Protein AF-A0A075I246-F1 (afdb_monomer_lite)

Secondary structure (DSSP, 8-state):
-GGGTHHHH--SHHHHHHHHHHHHHHHHHHHHHHHHHTTS-HHHHHHHHHHHHHHHHHHHHHHHHHHHHTTSS--

Foldseek 3Di:
DQLCVLVVVDDDDVSVVVSLVRQLVVQLVVQLVVCVVVVHDSNVSSCVRSVVSVVVVVVVVVVVVVCCVVVVDPD

Radius of gyration: 15.25 Å; chains: 1; bounding box: 38×24×36 Å

Sequence (75 aa):
MLPIIPFFFGSGYSALAMAVGISITASFIVGAIKSRMAETGIVKGGLEMAGLGTGVALIGFGIGSELANLGIINI

Organism: NCBI:txid1456363

Structure (mmCIF, N/CA/C/O backbone):
data_AF-A0A075I246-F1
#
_entry.id   AF-A0A075I246-F1
#
loop_
_atom_site.group_PDB
_atom_site.id
_atom_site.type_symbol
_atom_site.label_atom_id
_atom_site.label_alt_id
_atom_site.label_comp_id
_atom_site.label_asym_id
_atom_site.label_entity_id
_atom_site.label_seq_id
_atom_site.pdbx_PDB_ins_code
_atom_site.Cartn_x
_atom_site.Cartn_y
_atom_site.Cartn_z
_atom_site.occupancy
_atom_site.B_iso_or_equiv
_atom_site.auth_seq_id
_atom_site.auth_comp_id
_atom_site.auth_asym_id
_atom_site.auth_atom_id
_atom_site.pdbx_PDB_model_num
ATOM 1 N N . MET A 1 1 ? 4.442 -10.667 3.840 1.00 56.34 1 MET A N 1
ATOM 2 C CA . MET A 1 1 ? 4.391 -11.727 2.807 1.00 56.34 1 MET A CA 1
ATOM 3 C C . MET A 1 1 ? 3.230 -11.571 1.831 1.00 56.34 1 MET A C 1
ATOM 5 O O . MET A 1 1 ? 3.431 -11.845 0.663 1.00 56.34 1 MET A O 1
ATOM 9 N N . LEU A 1 2 ? 2.051 -11.081 2.238 1.00 63.97 2 LEU A N 1
ATOM 10 C CA . LEU A 1 2 ? 0.904 -10.910 1.327 1.00 63.97 2 LEU A CA 1
ATOM 11 C C . LEU A 1 2 ? 1.189 -10.170 -0.010 1.00 63.97 2 LEU A C 1
ATOM 13 O O . LEU A 1 2 ? 0.690 -10.626 -1.034 1.00 63.97 2 LEU A O 1
ATOM 17 N N . PRO A 1 3 ? 2.011 -9.097 -0.054 1.00 66.62 3 PRO A N 1
ATOM 18 C CA . PRO A 1 3 ? 2.249 -8.341 -1.291 1.00 66.62 3 PRO A CA 1
ATOM 19 C C . PRO A 1 3 ? 3.056 -9.093 -2.351 1.00 66.62 3 PRO A C 1
ATOM 21 O O . PRO A 1 3 ? 3.065 -8.684 -3.505 1.00 66.62 3 PRO A O 1
ATOM 24 N N . ILE A 1 4 ? 3.762 -10.162 -1.972 1.00 73.31 4 ILE A N 1
ATOM 25 C CA . ILE A 1 4 ? 4.646 -10.880 -2.894 1.00 73.31 4 ILE A CA 1
ATOM 26 C C . ILE A 1 4 ? 3.880 -11.919 -3.714 1.00 73.31 4 ILE A C 1
ATOM 28 O O . ILE A 1 4 ? 4.333 -12.299 -4.783 1.00 73.31 4 ILE A O 1
ATOM 32 N N . ILE A 1 5 ? 2.698 -12.340 -3.247 1.00 78.38 5 ILE A N 1
ATOM 33 C CA . ILE A 1 5 ? 1.883 -13.397 -3.863 1.00 78.38 5 ILE A CA 1
ATOM 34 C C . ILE A 1 5 ? 1.568 -13.116 -5.346 1.00 78.38 5 ILE A C 1
ATOM 36 O O . ILE A 1 5 ? 1.734 -14.032 -6.146 1.00 78.38 5 ILE A O 1
ATOM 40 N N . PRO A 1 6 ? 1.193 -11.895 -5.777 1.00 72.50 6 PRO A N 1
ATOM 41 C CA . PRO A 1 6 ? 0.926 -11.614 -7.192 1.00 72.50 6 PRO A CA 1
ATOM 42 C C . PRO A 1 6 ? 2.124 -11.866 -8.108 1.00 72.50 6 PRO A C 1
ATOM 44 O O . PRO A 1 6 ? 1.940 -12.272 -9.251 1.00 72.50 6 PRO A O 1
ATOM 47 N N . PHE A 1 7 ? 3.346 -11.688 -7.599 1.00 73.81 7 PHE A N 1
ATOM 48 C CA . PHE A 1 7 ? 4.572 -11.934 -8.358 1.00 73.81 7 PHE A CA 1
ATOM 49 C C . PHE A 1 7 ? 4.857 -13.423 -8.594 1.00 73.81 7 PHE A C 1
ATOM 51 O O . PHE A 1 7 ? 5.663 -13.754 -9.457 1.00 73.81 7 PHE A O 1
ATOM 58 N N . PHE A 1 8 ? 4.185 -14.332 -7.876 1.00 78.00 8 PHE A N 1
ATOM 59 C CA . PHE A 1 8 ? 4.273 -15.774 -8.143 1.00 78.00 8 PHE A CA 1
ATOM 60 C C . PHE A 1 8 ? 3.426 -16.196 -9.352 1.00 78.00 8 PHE A C 1
ATOM 62 O O . PHE A 1 8 ? 3.673 -17.254 -9.923 1.00 78.00 8 PHE A O 1
ATOM 69 N N . PHE A 1 9 ? 2.440 -15.383 -9.749 1.00 75.50 9 PHE A N 1
ATOM 70 C CA . PHE A 1 9 ? 1.479 -15.707 -10.811 1.00 75.50 9 PHE A CA 1
ATOM 71 C C . PHE A 1 9 ? 1.563 -14.769 -12.023 1.00 75.50 9 PHE A C 1
ATOM 73 O O . PHE A 1 9 ? 0.866 -14.980 -13.013 1.00 75.50 9 PHE A O 1
ATOM 80 N N . GLY A 1 10 ? 2.413 -13.743 -11.974 1.00 69.62 10 GLY A N 1
ATOM 81 C CA . GLY A 1 10 ? 2.619 -12.806 -13.071 1.00 69.62 10 GLY A CA 1
ATOM 82 C C . GLY A 1 10 ? 3.877 -11.966 -12.877 1.00 69.62 10 GLY A C 1
ATOM 83 O O . GLY A 1 10 ? 4.418 -11.873 -11.779 1.00 69.62 10 GLY A O 1
ATOM 84 N N . SER A 1 11 ? 4.340 -11.337 -13.954 1.00 76.19 11 SER A N 1
ATOM 85 C CA . SER A 1 11 ? 5.515 -10.464 -13.957 1.00 76.19 11 SER A CA 1
ATOM 86 C C . SER A 1 11 ? 5.207 -9.126 -14.634 1.00 76.19 11 SER A C 1
ATOM 88 O O . SER A 1 11 ? 4.258 -8.995 -15.407 1.00 76.19 11 SER A O 1
ATOM 90 N N . GLY A 1 12 ? 6.006 -8.106 -14.317 1.00 75.12 12 GLY A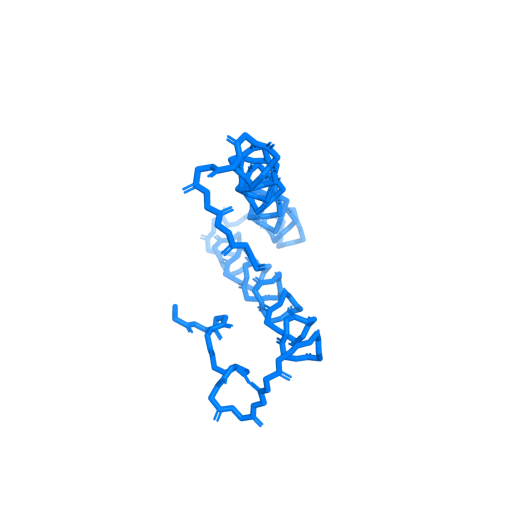 N 1
ATOM 91 C CA . GLY A 1 12 ? 5.866 -6.766 -14.887 1.00 75.12 12 GLY A CA 1
ATOM 92 C C . GLY A 1 12 ? 4.818 -5.887 -14.193 1.00 75.12 12 GLY A C 1
ATOM 93 O O . GLY A 1 12 ? 4.470 -6.082 -13.028 1.00 75.12 12 GLY A O 1
ATOM 94 N N . TYR A 1 13 ? 4.335 -4.874 -14.917 1.00 77.31 13 TYR A N 1
ATOM 95 C CA . TYR A 1 13 ? 3.541 -3.767 -14.362 1.00 77.31 13 TYR A CA 1
ATOM 96 C C . TYR A 1 13 ? 2.174 -4.197 -13.795 1.00 77.31 13 TYR A C 1
ATOM 98 O O . TYR A 1 13 ? 1.673 -3.594 -12.846 1.00 77.31 13 TYR A O 1
ATOM 106 N N . SER A 1 14 ? 1.578 -5.264 -14.339 1.00 79.31 14 SER A N 1
ATOM 107 C CA . SER A 1 14 ? 0.286 -5.798 -13.885 1.00 79.31 14 SER A CA 1
ATOM 108 C C . SER A 1 14 ? 0.376 -6.456 -12.504 1.00 79.31 14 SER A C 1
ATOM 110 O O . SER A 1 14 ? -0.475 -6.211 -11.645 1.00 79.31 14 SER A O 1
ATOM 112 N N . ALA A 1 15 ? 1.431 -7.238 -12.256 1.00 79.25 15 ALA A N 1
ATOM 113 C CA . ALA A 1 15 ? 1.701 -7.847 -10.955 1.00 79.25 15 ALA A CA 1
ATOM 114 C C . ALA A 1 15 ? 2.013 -6.781 -9.894 1.00 79.25 15 ALA A C 1
ATOM 116 O O . ALA A 1 15 ? 1.565 -6.892 -8.754 1.00 79.25 15 ALA A O 1
ATOM 117 N N . LEU A 1 16 ? 2.703 -5.710 -10.297 1.00 81.19 16 LEU A N 1
ATOM 118 C CA . LEU A 1 16 ? 3.028 -4.561 -9.453 1.00 81.19 16 LEU A CA 1
ATOM 119 C C . LEU A 1 16 ? 1.759 -3.828 -8.986 1.00 81.19 16 LEU A C 1
ATOM 121 O O . LEU A 1 16 ? 1.580 -3.608 -7.789 1.00 81.19 16 LEU A O 1
ATOM 125 N N . ALA A 1 17 ? 0.833 -3.531 -9.903 1.00 80.56 17 ALA A N 1
ATOM 126 C CA . ALA A 1 17 ? -0.442 -2.894 -9.566 1.00 80.56 17 ALA A CA 1
ATOM 127 C C . ALA A 1 17 ? -1.295 -3.759 -8.617 1.00 80.56 17 ALA A C 1
ATOM 129 O O . ALA A 1 17 ? -1.847 -3.253 -7.636 1.00 80.56 17 ALA A O 1
ATOM 130 N N . MET A 1 18 ? -1.355 -5.075 -8.858 1.00 82.44 18 MET A N 1
ATOM 131 C CA . MET A 1 18 ? -2.049 -6.010 -7.964 1.00 82.44 18 MET A CA 1
ATOM 132 C C . MET A 1 18 ? -1.386 -6.101 -6.584 1.00 82.44 18 MET A C 1
ATOM 134 O O . MET A 1 18 ? -2.084 -6.098 -5.569 1.00 82.44 18 MET A O 1
ATOM 138 N N . ALA A 1 19 ? -0.053 -6.129 -6.521 1.00 82.12 19 ALA A N 1
ATOM 139 C CA . ALA A 1 19 ? 0.694 -6.144 -5.264 1.00 82.12 19 ALA A CA 1
ATOM 140 C C . ALA A 1 19 ? 0.434 -4.886 -4.427 1.00 82.12 19 ALA A C 1
ATOM 142 O O . ALA A 1 19 ? 0.189 -4.992 -3.223 1.00 82.12 19 ALA A O 1
ATOM 143 N N . VAL A 1 20 ? 0.409 -3.711 -5.063 1.00 82.81 20 VAL A N 1
ATOM 144 C CA . VAL A 1 20 ? 0.067 -2.445 -4.401 1.00 82.81 20 VAL A CA 1
ATOM 145 C C . VAL A 1 20 ? -1.364 -2.485 -3.860 1.00 82.81 20 VAL A C 1
ATOM 147 O O . VAL A 1 20 ? -1.575 -2.207 -2.678 1.00 82.81 20 VAL A O 1
ATOM 150 N N . GLY A 1 21 ? -2.338 -2.902 -4.675 1.00 85.38 21 GLY A N 1
ATOM 151 C CA . GLY A 1 21 ? -3.741 -3.008 -4.258 1.00 85.38 21 GLY A CA 1
ATOM 152 C C . GLY A 1 21 ? -3.943 -3.936 -3.055 1.00 85.38 21 GLY A 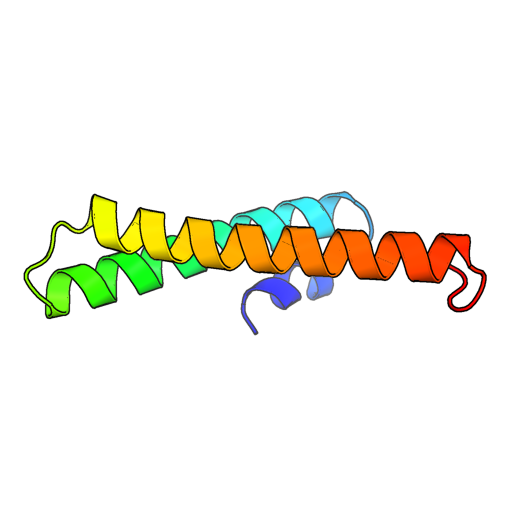C 1
ATOM 153 O O . GLY A 1 21 ? -4.600 -3.567 -2.076 1.00 85.38 21 GLY A O 1
ATOM 154 N N . ILE A 1 22 ? -3.322 -5.118 -3.084 1.00 86.00 22 ILE A N 1
ATOM 155 C CA . ILE A 1 22 ? -3.369 -6.086 -1.979 1.00 86.00 22 ILE A CA 1
ATOM 156 C C . ILE A 1 22 ? -2.675 -5.530 -0.734 1.00 86.00 22 ILE A C 1
ATOM 158 O O . ILE A 1 22 ? -3.194 -5.694 0.368 1.00 86.00 22 ILE A O 1
ATOM 162 N N . SER A 1 23 ? -1.540 -4.844 -0.884 1.00 84.12 23 SER A N 1
ATOM 163 C CA . SER A 1 23 ? -0.815 -4.267 0.250 1.00 84.12 23 SER A CA 1
ATOM 164 C C . SER A 1 23 ? -1.626 -3.175 0.951 1.00 84.12 23 SER A C 1
ATOM 166 O O . SER A 1 23 ? -1.717 -3.176 2.178 1.00 84.12 23 SER A O 1
ATOM 168 N N . ILE A 1 24 ? -2.261 -2.275 0.195 1.00 85.38 24 ILE A N 1
ATOM 169 C CA . ILE A 1 24 ? -3.105 -1.210 0.761 1.00 85.38 24 ILE A CA 1
ATOM 170 C C . ILE A 1 24 ? -4.326 -1.816 1.460 1.00 85.38 24 ILE A C 1
ATOM 172 O O . ILE A 1 24 ? -4.624 -1.468 2.605 1.00 85.38 24 ILE A O 1
ATOM 176 N N . THR A 1 25 ? -4.997 -2.768 0.808 1.00 85.69 25 THR A N 1
ATOM 177 C CA . THR A 1 25 ? -6.197 -3.419 1.355 1.00 85.69 25 THR A CA 1
ATOM 178 C C . THR A 1 25 ? -5.872 -4.213 2.621 1.00 85.69 25 T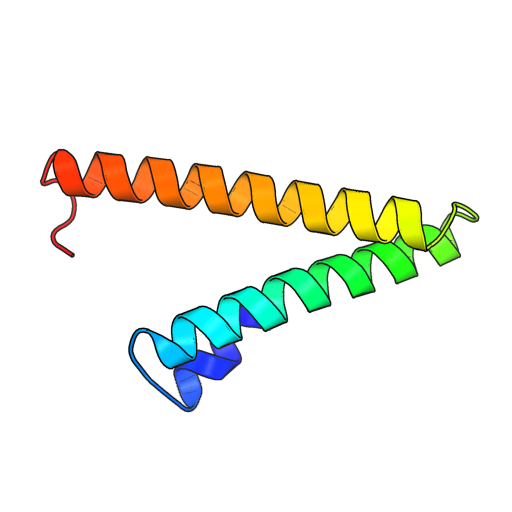HR A C 1
ATOM 180 O O . THR A 1 25 ? -6.596 -4.128 3.610 1.00 85.69 25 THR A O 1
ATOM 183 N N . ALA A 1 26 ? -4.752 -4.937 2.639 1.00 84.94 26 ALA A N 1
ATOM 184 C CA . ALA A 1 26 ? -4.306 -5.681 3.810 1.00 84.94 26 ALA A CA 1
ATOM 185 C C . ALA A 1 26 ? -3.978 -4.757 4.989 1.00 84.94 26 ALA A C 1
ATOM 187 O O . ALA A 1 26 ? -4.435 -5.012 6.103 1.00 84.94 26 ALA A O 1
ATOM 188 N N . SER A 1 27 ? -3.249 -3.662 4.752 1.00 82.62 27 SER A N 1
ATOM 189 C CA . SER A 1 27 ? -2.950 -2.667 5.791 1.00 82.62 27 SER A CA 1
ATOM 190 C C . SER A 1 27 ? -4.219 -2.025 6.344 1.00 82.62 27 SER A C 1
ATOM 192 O O . SER A 1 27 ? -4.346 -1.866 7.559 1.00 82.62 27 SER A O 1
ATOM 194 N N . PHE A 1 28 ? -5.193 -1.730 5.479 1.00 82.56 28 PHE A N 1
ATOM 195 C CA . PHE A 1 28 ? -6.490 -1.213 5.903 1.00 82.56 28 PHE A CA 1
ATOM 196 C C . PHE A 1 28 ? -7.251 -2.221 6.772 1.00 82.56 28 PHE A C 1
ATOM 198 O O . PHE A 1 28 ? -7.751 -1.849 7.829 1.00 82.56 28 PHE A O 1
ATOM 205 N N . ILE A 1 29 ? -7.305 -3.499 6.378 1.00 85.00 29 ILE A N 1
ATOM 206 C CA . ILE A 1 29 ? -7.984 -4.556 7.147 1.00 85.00 29 ILE A CA 1
ATOM 207 C C . ILE A 1 29 ? -7.317 -4.749 8.513 1.00 85.00 29 ILE A C 1
ATOM 209 O O . ILE A 1 29 ? -8.006 -4.790 9.531 1.00 85.00 29 ILE A O 1
ATOM 213 N N . VAL A 1 30 ? -5.986 -4.818 8.564 1.00 84.06 30 VAL A N 1
ATOM 214 C CA . VAL A 1 30 ? -5.243 -4.948 9.828 1.00 84.06 30 VAL A CA 1
ATOM 215 C C . VAL A 1 30 ? -5.474 -3.726 10.723 1.00 84.06 30 VAL A C 1
ATOM 217 O O . VAL A 1 30 ? -5.726 -3.881 11.919 1.00 84.06 30 VAL A O 1
ATOM 220 N N . GLY A 1 31 ? -5.460 -2.519 10.148 1.00 80.25 31 GLY A N 1
ATOM 221 C CA . GLY A 1 31 ? -5.785 -1.277 10.852 1.00 80.25 31 GLY A CA 1
ATOM 222 C C . GLY A 1 31 ? -7.217 -1.252 11.387 1.00 80.25 31 GLY A C 1
ATOM 223 O O . GLY A 1 31 ? -7.436 -0.927 12.552 1.00 80.25 31 GLY A O 1
ATOM 224 N N . ALA A 1 32 ? -8.184 -1.677 10.577 1.00 79.69 32 ALA A N 1
ATOM 225 C CA . ALA A 1 32 ? -9.596 -1.762 10.935 1.00 79.69 32 ALA A CA 1
ATOM 226 C C . ALA A 1 32 ? -9.845 -2.772 12.069 1.00 79.69 32 ALA A C 1
ATOM 228 O O . ALA A 1 32 ? -10.579 -2.471 13.013 1.00 79.69 32 ALA A O 1
ATOM 229 N N . ILE A 1 33 ? -9.203 -3.945 12.022 1.00 82.06 33 ILE A N 1
ATOM 230 C CA . ILE A 1 33 ? -9.291 -4.966 13.079 1.00 82.06 33 ILE A CA 1
ATOM 231 C C . ILE A 1 33 ? -8.673 -4.442 14.378 1.00 82.06 33 ILE A C 1
ATOM 2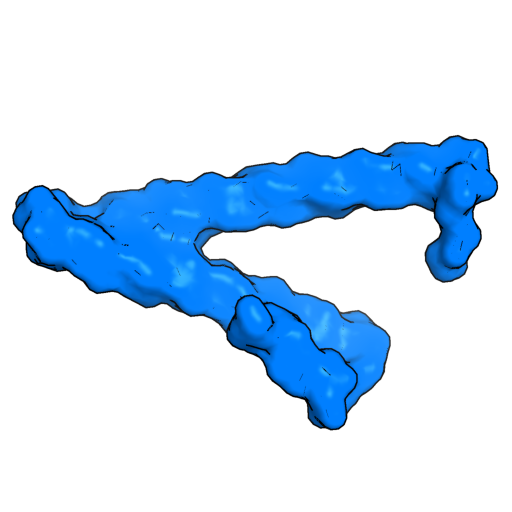33 O O . ILE A 1 33 ? -9.314 -4.498 15.427 1.00 82.06 33 ILE A O 1
ATOM 237 N N . LYS A 1 34 ? -7.463 -3.873 14.313 1.00 78.38 34 LYS A N 1
ATOM 238 C CA . LYS A 1 34 ? -6.799 -3.285 15.485 1.00 78.38 34 LYS A CA 1
ATOM 239 C C . LYS A 1 34 ? -7.637 -2.157 16.096 1.00 78.38 34 LYS A C 1
ATOM 241 O O . LYS A 1 34 ? -7.737 -2.056 17.313 1.00 78.38 34 LYS A O 1
ATOM 246 N N . SER A 1 35 ? -8.274 -1.343 15.259 1.00 70.31 35 SER A N 1
ATOM 247 C CA . SER A 1 35 ? -9.142 -0.250 15.698 1.00 70.31 35 SER A CA 1
ATOM 248 C C . SER A 1 35 ? -10.411 -0.752 16.385 1.00 70.31 35 SER A C 1
ATOM 250 O O . SER A 1 35 ? -10.755 -0.233 17.446 1.00 70.31 35 SER A O 1
ATOM 252 N N . ARG A 1 36 ? -11.033 -1.829 15.866 1.00 75.88 36 ARG A N 1
ATOM 253 C CA . ARG A 1 36 ? -12.136 -2.530 16.552 1.00 75.88 36 ARG A CA 1
ATOM 254 C C . ARG A 1 36 ? -11.734 -3.032 17.933 1.00 75.88 36 ARG A C 1
ATOM 256 O O . ARG A 1 36 ? -12.518 -2.896 18.861 1.00 75.88 36 ARG A O 1
ATOM 263 N N . MET A 1 37 ? -10.543 -3.619 18.061 1.00 74.62 37 MET A N 1
ATOM 264 C CA . MET A 1 37 ? -10.037 -4.125 19.344 1.00 74.62 37 MET A CA 1
ATOM 265 C C . MET A 1 37 ? -9.740 -3.003 20.345 1.00 74.62 37 MET A C 1
ATOM 267 O O . MET A 1 37 ? -9.787 -3.235 21.545 1.00 74.62 37 MET A O 1
ATOM 271 N N . ALA A 1 38 ? -9.439 -1.800 19.854 1.00 74.50 38 ALA A N 1
ATOM 272 C CA . ALA A 1 38 ? -9.139 -0.626 20.665 1.00 74.50 38 ALA A CA 1
ATOM 273 C C . ALA A 1 38 ? -10.366 0.269 20.940 1.00 74.50 38 ALA A C 1
ATOM 275 O O . ALA A 1 38 ? -10.176 1.401 21.372 1.00 74.50 38 ALA A O 1
ATOM 276 N N . GLU A 1 39 ? -11.594 -0.176 20.622 1.00 67.06 39 GLU A N 1
ATOM 277 C CA . GLU A 1 39 ? -12.838 0.627 20.701 1.00 67.06 39 GLU A CA 1
ATOM 278 C C . GLU A 1 39 ? -12.754 1.999 20.000 1.00 67.06 39 GLU A C 1
ATOM 280 O O . GLU A 1 39 ? -13.496 2.936 20.290 1.00 67.06 39 GLU A O 1
ATOM 285 N N . THR A 1 40 ? -11.861 2.124 19.020 1.00 64.88 40 THR A N 1
ATOM 286 C CA . THR A 1 40 ? -11.725 3.326 18.194 1.00 64.88 40 THR A CA 1
ATOM 287 C C . THR A 1 40 ? -12.469 3.131 16.875 1.00 64.88 40 THR A C 1
ATOM 289 O O . THR A 1 40 ? -12.737 2.010 16.442 1.00 64.88 40 THR A O 1
ATOM 292 N N . GLY A 1 41 ? -12.849 4.233 16.223 1.00 75.38 41 GLY A N 1
ATOM 293 C CA . GLY A 1 41 ? -13.582 4.172 14.960 1.00 75.38 41 GLY A CA 1
ATOM 294 C C . GLY A 1 41 ? -12.821 3.381 13.891 1.00 75.38 41 GLY A C 1
ATOM 295 O O . GLY A 1 41 ? -11.773 3.822 13.430 1.00 75.38 41 GLY A O 1
ATOM 296 N N . ILE A 1 42 ? -13.404 2.262 13.449 1.00 75.25 42 ILE A N 1
ATOM 297 C CA . ILE A 1 42 ? -12.842 1.286 12.491 1.00 75.25 42 ILE A CA 1
ATOM 298 C C . ILE A 1 42 ? -12.267 1.955 11.240 1.00 75.25 42 ILE A C 1
ATOM 300 O O . ILE A 1 42 ? -11.184 1.609 10.773 1.00 75.25 42 ILE A O 1
ATOM 304 N N . VAL A 1 43 ? -12.999 2.936 10.710 1.00 76.75 43 VAL A N 1
ATOM 305 C CA . VAL A 1 43 ? -12.608 3.694 9.517 1.00 76.75 43 VAL A CA 1
ATOM 306 C C . VAL A 1 43 ? -11.362 4.533 9.789 1.00 76.75 43 VAL A C 1
ATOM 308 O O . VAL A 1 43 ? -10.476 4.598 8.945 1.00 76.75 43 VAL A O 1
ATOM 311 N N . LYS A 1 44 ? -11.264 5.137 10.978 1.00 79.19 44 LYS A N 1
ATOM 312 C CA . LYS A 1 44 ? -10.140 5.992 11.360 1.00 79.19 44 LYS A CA 1
ATOM 313 C C . LYS A 1 44 ? -8.866 5.171 11.534 1.00 79.19 44 LYS A C 1
ATOM 315 O O . LYS A 1 44 ? -7.856 5.511 10.931 1.00 79.19 44 LYS A O 1
ATOM 320 N N . GLY A 1 45 ? -8.927 4.052 12.256 1.00 80.31 45 GLY A N 1
ATOM 321 C CA . GLY A 1 45 ? -7.747 3.202 12.426 1.00 80.31 45 GLY A CA 1
ATOM 322 C C . GLY A 1 45 ? -7.345 2.449 11.154 1.00 80.31 45 GLY A C 1
ATOM 323 O O . GLY A 1 45 ? -6.155 2.274 10.906 1.00 80.31 45 GLY A O 1
ATOM 324 N N . GLY A 1 46 ? -8.302 2.068 10.298 1.00 79.88 46 GLY A N 1
ATOM 325 C CA . GLY A 1 46 ? -8.006 1.545 8.959 1.00 79.88 46 GLY A CA 1
ATOM 326 C C . GLY A 1 46 ? -7.304 2.577 8.070 1.00 79.88 46 GLY A C 1
ATOM 327 O O . GLY A 1 46 ? -6.294 2.262 7.439 1.00 79.88 46 GLY A O 1
ATOM 328 N N . LEU A 1 47 ? -7.797 3.820 8.059 1.00 82.81 47 LEU A N 1
ATOM 329 C CA . LE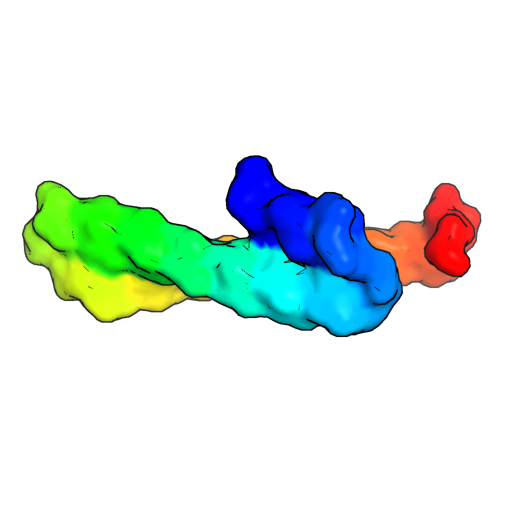U A 1 47 ? -7.240 4.907 7.252 1.00 82.81 47 LEU A CA 1
ATOM 330 C C . LEU A 1 47 ? -5.866 5.369 7.758 1.00 82.81 47 LEU A C 1
ATOM 332 O O . LEU A 1 47 ? -4.974 5.591 6.945 1.00 82.81 47 LEU A O 1
ATOM 336 N N . GLU A 1 48 ? -5.663 5.455 9.075 1.00 83.38 48 GLU A N 1
ATOM 337 C CA . GLU A 1 48 ? -4.355 5.756 9.673 1.00 83.38 48 GLU A CA 1
ATOM 338 C C . GLU A 1 48 ? -3.312 4.709 9.266 1.00 83.38 48 GLU A C 1
ATOM 340 O O . GLU A 1 48 ? -2.214 5.058 8.835 1.00 83.38 48 GLU A O 1
ATOM 345 N N . MET A 1 49 ? -3.662 3.421 9.322 1.00 84.00 49 MET A N 1
ATOM 346 C CA . MET A 1 49 ? -2.724 2.349 8.980 1.00 84.00 49 MET A CA 1
ATOM 347 C C . MET A 1 49 ? -2.449 2.256 7.470 1.00 84.00 49 MET A C 1
ATOM 349 O O . MET A 1 49 ? -1.302 2.082 7.057 1.00 84.00 49 MET A O 1
ATOM 353 N N . ALA A 1 50 ? -3.470 2.431 6.627 1.00 84.06 50 ALA A N 1
ATOM 354 C CA . ALA A 1 50 ? -3.288 2.510 5.177 1.00 84.06 50 ALA A CA 1
ATOM 355 C C . ALA A 1 50 ? -2.460 3.741 4.769 1.00 84.06 50 ALA A C 1
ATOM 357 O O . ALA A 1 50 ? -1.595 3.642 3.896 1.00 84.06 50 ALA A O 1
ATOM 358 N N . GLY A 1 51 ? -2.680 4.882 5.430 1.00 86.81 51 GLY A N 1
ATOM 359 C CA . GLY A 1 51 ? -1.926 6.115 5.218 1.00 86.81 51 GLY A CA 1
ATOM 360 C C . GLY A 1 51 ? -0.455 5.971 5.602 1.00 86.81 51 GLY A C 1
ATOM 361 O O . GLY A 1 51 ? 0.415 6.297 4.797 1.00 86.81 51 GLY A O 1
ATOM 362 N N . LEU A 1 52 ? -0.164 5.401 6.775 1.00 88.44 52 LEU A N 1
ATOM 363 C CA . LEU A 1 52 ? 1.209 5.109 7.203 1.00 88.44 52 LEU A CA 1
ATOM 364 C C . LEU A 1 52 ? 1.913 4.149 6.232 1.00 88.44 52 LEU A C 1
ATOM 366 O O . LEU A 1 52 ? 3.036 4.421 5.808 1.00 88.44 52 LEU A O 1
ATOM 370 N N . GLY A 1 53 ? 1.244 3.065 5.821 1.00 84.19 53 GLY A N 1
ATOM 371 C CA . GLY A 1 53 ? 1.796 2.111 4.854 1.00 84.19 53 GLY A CA 1
ATOM 372 C C . GLY A 1 53 ? 2.070 2.733 3.480 1.00 84.19 53 GLY A C 1
ATOM 373 O O . GLY A 1 53 ? 3.117 2.481 2.885 1.00 84.19 53 GLY A O 1
ATOM 374 N N . THR A 1 54 ? 1.170 3.596 3.003 1.00 86.56 54 THR A N 1
ATOM 375 C CA . THR A 1 54 ? 1.344 4.331 1.739 1.00 86.56 54 THR A CA 1
ATOM 376 C C . THR A 1 54 ? 2.480 5.350 1.840 1.00 86.56 54 THR A C 1
ATOM 378 O O . THR A 1 54 ? 3.295 5.447 0.926 1.00 86.56 54 THR A O 1
ATOM 381 N N . GLY A 1 55 ? 2.595 6.065 2.962 1.00 88.88 55 GLY A N 1
ATOM 382 C CA . GLY A 1 55 ? 3.677 7.025 3.195 1.00 88.88 55 GLY A CA 1
ATOM 383 C C . GLY A 1 55 ? 5.058 6.369 3.167 1.00 88.88 55 GLY A C 1
ATOM 384 O O . GLY A 1 55 ? 5.957 6.850 2.480 1.00 88.88 55 GLY A O 1
ATOM 385 N N . VAL A 1 56 ? 5.215 5.224 3.836 1.00 88.06 56 VAL A N 1
ATOM 386 C CA . VAL A 1 56 ? 6.472 4.456 3.805 1.00 88.06 56 VAL A CA 1
ATOM 387 C C . VAL A 1 56 ? 6.776 3.946 2.391 1.00 88.06 56 VAL A C 1
ATOM 389 O O . VAL A 1 56 ? 7.927 4.003 1.961 1.00 88.06 56 VAL A O 1
ATOM 392 N N . ALA A 1 57 ? 5.762 3.503 1.641 1.00 86.19 57 ALA A N 1
ATOM 393 C CA . ALA A 1 5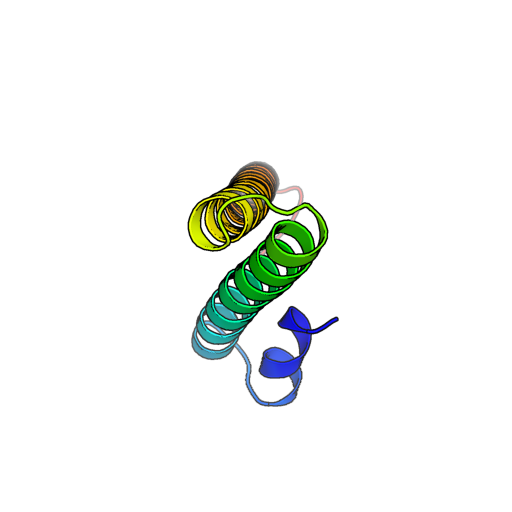7 ? 5.936 3.064 0.255 1.00 86.19 57 ALA A CA 1
ATOM 394 C C . ALA A 1 57 ? 6.400 4.202 -0.673 1.00 86.19 57 ALA A C 1
ATOM 396 O O . ALA A 1 57 ? 7.290 3.988 -1.493 1.00 86.19 57 ALA A O 1
ATOM 397 N N . LEU A 1 58 ? 5.854 5.413 -0.516 1.00 89.06 58 LEU A N 1
ATOM 398 C CA . LEU A 1 58 ? 6.278 6.591 -1.281 1.00 89.06 58 LEU A CA 1
ATOM 399 C C . LEU A 1 58 ? 7.722 6.990 -0.967 1.00 89.06 58 LEU A C 1
ATOM 401 O O . LEU A 1 58 ? 8.485 7.279 -1.886 1.00 89.06 58 LEU A O 1
ATOM 405 N N . ILE A 1 59 ? 8.115 6.964 0.309 1.00 92.25 59 ILE A N 1
ATOM 406 C CA . ILE A 1 59 ? 9.501 7.244 0.712 1.00 92.25 59 ILE A CA 1
ATOM 407 C C . ILE A 1 59 ? 10.447 6.187 0.130 1.00 92.25 59 ILE A C 1
ATOM 409 O O . ILE A 1 59 ? 11.465 6.539 -0.460 1.00 92.25 59 ILE A O 1
ATOM 413 N N . GLY A 1 60 ? 10.100 4.901 0.236 1.00 88.25 60 GLY A N 1
ATOM 414 C CA . GLY A 1 60 ? 10.891 3.815 -0.349 1.00 88.25 60 GLY A CA 1
ATOM 415 C C . GLY A 1 60 ? 11.032 3.936 -1.869 1.00 88.25 60 GLY A C 1
ATOM 416 O O . GLY A 1 60 ? 12.125 3.743 -2.399 1.00 88.25 60 GLY A O 1
ATOM 417 N N . PHE A 1 61 ? 9.956 4.321 -2.563 1.00 85.56 61 PHE A N 1
ATOM 418 C CA . PHE A 1 61 ? 9.986 4.589 -4.000 1.00 85.56 61 PHE A CA 1
ATOM 419 C C . PHE A 1 61 ? 10.879 5.787 -4.346 1.00 85.56 61 PHE A C 1
ATOM 421 O O . PHE A 1 61 ? 11.694 5.688 -5.259 1.00 85.56 61 PHE A O 1
ATOM 428 N N . GLY A 1 62 ? 10.778 6.889 -3.597 1.00 87.75 62 GLY A N 1
ATOM 429 C CA . GLY A 1 62 ? 11.619 8.072 -3.794 1.00 87.75 62 GLY A CA 1
ATOM 430 C C . GLY A 1 62 ? 13.105 7.767 -3.608 1.00 87.75 62 GLY A C 1
ATOM 431 O O . GLY A 1 62 ? 13.911 8.104 -4.469 1.00 87.75 62 GLY A O 1
ATOM 432 N N . ILE A 1 63 ? 13.460 7.045 -2.540 1.00 90.12 63 ILE A N 1
ATOM 433 C CA . ILE A 1 63 ? 14.842 6.611 -2.292 1.00 90.12 63 ILE A CA 1
ATOM 434 C C . ILE A 1 63 ? 15.333 5.689 -3.415 1.00 90.12 63 ILE A C 1
ATOM 436 O O . ILE A 1 63 ? 16.441 5.876 -3.910 1.00 90.12 63 ILE A O 1
ATOM 440 N N . GLY A 1 64 ? 14.518 4.720 -3.846 1.00 84.19 64 GLY A N 1
ATOM 441 C CA . GLY A 1 64 ? 14.865 3.831 -4.958 1.00 84.19 64 GLY A CA 1
ATOM 442 C C . GLY A 1 64 ? 15.066 4.581 -6.279 1.00 84.19 64 GLY A C 1
ATOM 443 O O . GLY A 1 64 ? 16.011 4.293 -7.008 1.00 84.19 64 GLY A O 1
ATOM 444 N N . SER A 1 65 ? 14.222 5.577 -6.558 1.00 84.50 65 SER A N 1
ATOM 445 C CA . SER A 1 65 ? 14.329 6.434 -7.742 1.00 84.50 65 SER A CA 1
ATOM 446 C C . SER A 1 65 ? 15.597 7.290 -7.718 1.00 84.50 65 SER A C 1
ATOM 448 O O . SER A 1 65 ? 16.264 7.420 -8.744 1.00 84.50 65 SER A O 1
ATOM 450 N N . GLU A 1 66 ? 15.960 7.853 -6.565 1.00 85.88 66 GLU A N 1
ATOM 451 C CA . GLU A 1 66 ? 17.182 8.652 -6.422 1.00 85.88 66 GLU A CA 1
ATOM 452 C C . GLU A 1 66 ? 18.434 7.779 -6.584 1.00 85.88 66 GLU A C 1
ATOM 454 O O . GLU A 1 66 ? 19.354 8.126 -7.320 1.00 85.88 66 GLU A O 1
ATOM 459 N N . LEU A 1 67 ? 18.445 6.589 -5.976 1.00 85.19 67 LEU A N 1
ATOM 460 C CA . LEU A 1 67 ? 19.534 5.622 -6.133 1.00 85.19 67 LEU A CA 1
ATOM 461 C C . LEU A 1 67 ? 19.682 5.123 -7.584 1.00 85.19 67 LEU A C 1
ATOM 463 O O . LEU A 1 67 ? 20.807 4.877 -8.028 1.00 85.19 67 LEU A O 1
ATOM 467 N N . ALA A 1 68 ? 18.575 4.989 -8.321 1.00 81.88 68 ALA A N 1
ATOM 468 C CA . ALA A 1 68 ? 18.591 4.657 -9.745 1.00 81.88 68 ALA A CA 1
ATOM 469 C C . ALA A 1 68 ? 19.139 5.814 -10.596 1.00 81.88 68 ALA A C 1
ATOM 471 O O . ALA A 1 68 ? 19.967 5.591 -11.476 1.00 81.88 68 ALA A O 1
ATOM 472 N N . ASN A 1 69 ? 18.752 7.059 -10.293 1.00 80.62 69 ASN A N 1
ATOM 473 C CA . ASN A 1 69 ? 19.278 8.249 -10.975 1.00 80.62 69 ASN A CA 1
ATOM 474 C C . ASN A 1 69 ? 20.775 8.469 -10.712 1.00 80.62 69 ASN A C 1
ATOM 476 O O . ASN A 1 69 ? 21.501 8.901 -11.603 1.00 80.62 69 ASN A O 1
ATOM 480 N N . LEU A 1 70 ? 21.253 8.125 -9.515 1.00 83.88 70 LEU A N 1
ATOM 481 C CA . LEU A 1 70 ? 22.674 8.161 -9.159 1.00 83.88 70 LEU A CA 1
ATOM 482 C C . LEU A 1 70 ? 23.487 7.015 -9.793 1.00 83.88 70 LEU A C 1
ATOM 484 O O . LEU A 1 70 ? 24.700 6.950 -9.597 1.00 83.88 70 LEU A O 1
ATOM 488 N N . GLY A 1 71 ? 22.846 6.102 -10.534 1.00 75.88 71 GLY A N 1
ATOM 489 C CA . GLY A 1 71 ? 23.506 4.982 -11.212 1.00 75.88 71 GLY A CA 1
ATOM 490 C C . GLY A 1 71 ? 24.038 3.900 -10.266 1.00 75.88 71 GLY A C 1
ATOM 491 O O . GLY A 1 71 ? 24.813 3.044 -10.689 1.00 75.88 71 GLY A O 1
ATOM 492 N N . ILE A 1 72 ? 23.636 3.927 -8.990 1.00 75.69 72 ILE A N 1
ATOM 493 C CA . ILE A 1 72 ? 24.055 2.954 -7.967 1.00 75.69 72 ILE A CA 1
ATOM 494 C C . ILE A 1 72 ? 23.345 1.611 -8.186 1.00 75.69 72 ILE A C 1
ATOM 496 O O . ILE A 1 72 ? 23.897 0.549 -7.902 1.00 75.69 72 ILE A O 1
ATOM 500 N N . ILE A 1 73 ? 22.125 1.657 -8.719 1.00 68.31 73 ILE A N 1
ATOM 501 C CA . ILE A 1 73 ? 21.314 0.498 -9.094 1.00 68.31 73 ILE A CA 1
ATOM 502 C C . ILE A 1 73 ? 20.815 0.692 -10.523 1.00 68.31 73 ILE A C 1
ATOM 504 O O . ILE A 1 73 ? 20.242 1.725 -10.852 1.00 68.31 73 ILE A O 1
ATOM 508 N N . ASN A 1 74 ? 21.055 -0.307 -11.371 1.00 57.56 74 ASN A N 1
ATOM 509 C CA . ASN A 1 74 ? 20.604 -0.323 -12.759 1.00 57.56 74 ASN A CA 1
ATOM 510 C C . ASN A 1 74 ? 19.271 -1.086 -12.803 1.00 57.56 74 ASN A C 1
ATOM 512 O O . ASN A 1 74 ? 19.247 -2.260 -12.420 1.00 57.56 74 ASN A O 1
ATOM 516 N N . ILE A 1 75 ? 18.181 -0.392 -13.148 1.00 59.03 75 ILE A N 1
ATOM 517 C CA . ILE A 1 75 ? 16.807 -0.928 -13.136 1.00 59.03 75 ILE A CA 1
ATOM 518 C C . ILE A 1 75 ? 16.453 -1.580 -14.474 1.00 59.03 75 ILE A C 1
ATOM 520 O O . ILE A 1 75 ? 16.824 -1.009 -15.525 1.00 59.03 75 ILE A O 1
#

pLDDT: mean 79.51, std 7.58, range [56.34, 92.25]

InterPro domains:
  IPR008217 Ccc1 family [PF01988] (1-65)